Protein AF-W1XLJ5-F1 (afdb_monomer_lite)

Structure (mmCIF, N/CA/C/O backbone):
data_AF-W1XLJ5-F1
#
_entry.id   AF-W1XLJ5-F1
#
loop_
_atom_site.group_PDB
_atom_site.id
_atom_site.type_symbol
_atom_site.label_atom_id
_atom_site.label_alt_id
_atom_site.label_comp_id
_atom_site.label_asym_id
_atom_site.label_entity_id
_atom_site.label_seq_id
_atom_site.pdbx_PDB_ins_code
_atom_site.Cartn_x
_atom_site.Cartn_y
_atom_site.Cartn_z
_atom_site.occupancy
_atom_site.B_iso_or_equiv
_atom_site.auth_seq_id
_atom_site.auth_comp_id
_atom_site.auth_asym_id
_atom_site.auth_atom_id
_atom_site.pdbx_PDB_model_num
ATOM 1 N N . SER A 1 1 ? 1.965 9.881 17.113 1.00 90.94 1 SER A N 1
ATOM 2 C CA . SER A 1 1 ? 3.059 8.875 17.169 1.00 90.94 1 SER A CA 1
ATOM 3 C C . SER A 1 1 ? 2.744 7.697 16.242 1.00 90.94 1 SER A C 1
ATOM 5 O O . SER A 1 1 ? 1.600 7.581 15.811 1.00 90.94 1 SER A O 1
ATOM 7 N N . ARG A 1 2 ? 3.704 6.796 15.948 1.00 92.25 2 ARG A N 1
ATOM 8 C CA . ARG A 1 2 ? 3.430 5.558 15.177 1.00 92.25 2 ARG A CA 1
ATOM 9 C C . ARG A 1 2 ? 2.298 4.742 15.813 1.00 92.25 2 ARG A C 1
ATOM 11 O O . ARG A 1 2 ? 1.397 4.317 15.107 1.00 92.25 2 ARG A O 1
ATOM 18 N N . GLN A 1 3 ? 2.308 4.597 17.139 1.00 93.94 3 GLN A N 1
ATOM 19 C CA . GLN A 1 3 ? 1.282 3.866 17.892 1.00 93.94 3 GLN A CA 1
ATOM 20 C C . GLN A 1 3 ? -0.127 4.432 17.660 1.00 93.94 3 GLN A C 1
ATOM 22 O O . GLN A 1 3 ? -1.063 3.684 17.401 1.00 93.94 3 GLN A O 1
ATOM 27 N N . GLN A 1 4 ? -0.263 5.760 17.687 1.00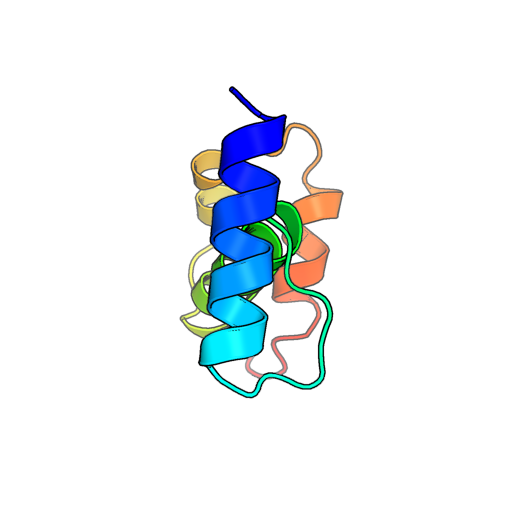 95.75 4 GLN A N 1
ATOM 28 C CA . GLN A 1 4 ? -1.542 6.431 17.466 1.00 95.75 4 GLN A CA 1
ATOM 29 C C . GLN A 1 4 ? -2.059 6.218 16.040 1.00 95.75 4 GLN A C 1
ATOM 31 O O . GLN A 1 4 ? -3.244 5.974 15.856 1.00 95.75 4 GLN A O 1
ATOM 36 N N . PHE A 1 5 ? -1.177 6.250 15.035 1.00 94.38 5 PHE A N 1
ATOM 37 C CA . PHE A 1 5 ? -1.577 5.964 13.656 1.00 94.38 5 PHE A CA 1
ATOM 38 C C . PHE A 1 5 ? -2.065 4.517 13.495 1.00 94.38 5 PHE A C 1
ATOM 40 O O . PHE A 1 5 ? -3.093 4.289 12.869 1.00 94.38 5 PHE A O 1
ATOM 47 N N . TYR A 1 6 ? -1.388 3.548 14.122 1.00 95.44 6 TYR A N 1
ATOM 48 C CA . TYR A 1 6 ? -1.857 2.156 14.160 1.00 95.44 6 TYR A CA 1
ATOM 49 C C . TYR A 1 6 ? -3.248 2.042 14.790 1.00 95.44 6 TYR A C 1
ATOM 51 O O . TYR A 1 6 ? -4.119 1.394 14.217 1.00 95.44 6 TYR A O 1
ATOM 59 N N . HIS A 1 7 ? -3.465 2.704 15.929 1.00 95.12 7 HIS A N 1
ATOM 60 C CA . HIS A 1 7 ? -4.754 2.682 16.613 1.00 95.12 7 HIS A CA 1
ATOM 61 C C . HIS A 1 7 ? -5.872 3.289 15.757 1.00 95.12 7 HIS A C 1
ATOM 63 O O . HIS A 1 7 ? -6.920 2.674 15.607 1.00 95.12 7 HIS A O 1
ATOM 69 N N . ILE A 1 8 ? -5.629 4.445 15.126 1.00 95.69 8 ILE A N 1
ATOM 70 C CA . ILE A 1 8 ? -6.605 5.092 14.236 1.00 95.69 8 ILE A CA 1
ATOM 71 C C . ILE A 1 8 ? -7.000 4.152 13.092 1.00 95.69 8 ILE A C 1
ATOM 73 O O . ILE A 1 8 ? -8.190 3.968 12.843 1.00 95.69 8 ILE A O 1
ATOM 77 N N . ILE A 1 9 ? -6.026 3.538 12.413 1.00 95.44 9 ILE A N 1
ATOM 78 C CA . ILE A 1 9 ? -6.300 2.631 11.289 1.00 95.44 9 ILE A CA 1
ATOM 79 C C . ILE A 1 9 ? -7.057 1.374 11.740 1.00 95.44 9 ILE A C 1
ATOM 81 O O . ILE A 1 9 ? -8.035 1.001 11.096 1.00 95.44 9 ILE A O 1
ATOM 85 N N . SER A 1 10 ? -6.654 0.760 12.853 1.00 93.94 10 SER A N 1
ATOM 86 C CA . SER A 1 10 ? -7.315 -0.436 13.392 1.00 93.94 10 SER A CA 1
ATOM 87 C C . SER A 1 10 ? -8.772 -0.156 13.778 1.00 93.94 10 SER A C 1
ATOM 89 O O . SER A 1 10 ? -9.677 -0.850 13.314 1.00 93.94 10 SER A O 1
ATOM 91 N N . THR A 1 11 ? -9.023 0.925 14.526 1.00 94.75 11 THR A N 1
ATOM 92 C CA . THR A 1 11 ? -10.380 1.346 14.906 1.00 94.75 11 THR A CA 1
ATOM 93 C C . THR A 1 11 ? -11.229 1.679 13.679 1.00 94.75 11 THR A C 1
ATOM 95 O O . THR A 1 11 ? -12.400 1.315 13.615 1.00 94.75 11 THR A O 1
ATOM 98 N N . SER A 1 12 ? -10.636 2.318 12.666 1.00 95.50 12 SER A N 1
ATOM 99 C CA . SER A 1 12 ? -11.331 2.621 11.408 1.00 95.50 12 SER A CA 1
ATOM 100 C C . SER A 1 12 ? -11.739 1.346 10.663 1.00 95.50 12 SER A C 1
ATOM 102 O O . SER A 1 12 ? -12.841 1.288 10.125 1.00 95.50 12 SER A O 1
ATOM 104 N N . GLY A 1 13 ? -10.890 0.312 10.671 1.00 94.69 13 GLY A N 1
ATOM 105 C CA . GLY A 1 13 ? -11.211 -1.002 10.108 1.00 94.69 13 GLY A CA 1
ATOM 106 C C . GLY A 1 13 ? -12.377 -1.690 10.816 1.00 94.69 13 GLY A C 1
ATOM 107 O O . GLY A 1 13 ? -13.284 -2.187 10.149 1.00 94.69 13 GLY A O 1
ATOM 108 N N . GLY A 1 14 ? -12.397 -1.634 12.152 1.00 94.44 14 GLY A N 1
ATOM 109 C CA . GLY A 1 14 ? -13.515 -2.134 12.956 1.00 94.44 14 GLY A CA 1
ATOM 110 C C . GLY A 1 14 ? -14.825 -1.397 12.663 1.00 94.44 14 GLY A C 1
ATOM 111 O O . GLY A 1 14 ? -15.851 -2.031 12.431 1.00 94.44 14 GLY A O 1
ATOM 112 N N . ASN A 1 15 ? -14.781 -0.064 12.571 1.00 95.56 15 ASN A N 1
ATOM 113 C CA . ASN A 1 15 ? -15.951 0.758 12.237 1.00 95.56 15 ASN A CA 1
ATOM 114 C C . ASN A 1 15 ? -16.472 0.508 10.813 1.00 95.56 15 ASN A C 1
ATOM 116 O O . ASN A 1 15 ? -17.668 0.634 10.565 1.00 95.56 15 ASN A O 1
ATOM 120 N N . ALA A 1 16 ? -15.586 0.152 9.880 1.00 95.31 16 ALA A N 1
ATOM 121 C CA . ALA A 1 16 ? -15.944 -0.212 8.512 1.00 95.31 16 ALA A CA 1
ATOM 122 C C . ALA A 1 16 ? -16.499 -1.647 8.387 1.00 95.31 16 ALA A C 1
ATOM 124 O O . ALA A 1 16 ? -16.861 -2.058 7.286 1.00 95.31 16 ALA A O 1
ATOM 125 N N . GLY A 1 17 ? -16.549 -2.420 9.480 1.00 95.25 17 GLY A N 1
ATOM 126 C CA . GLY A 1 17 ? -17.028 -3.804 9.475 1.00 95.25 17 GLY A CA 1
ATOM 127 C C . GLY A 1 17 ? -16.111 -4.772 8.724 1.00 95.25 17 GLY A C 1
ATOM 128 O O . GLY A 1 17 ? -16.556 -5.831 8.283 1.00 95.25 17 GLY A O 1
ATOM 129 N N . LEU A 1 18 ? -14.836 -4.418 8.544 1.00 92.81 18 LEU A N 1
ATOM 130 C CA . LEU A 1 18 ? -13.884 -5.262 7.832 1.00 92.81 18 LEU A CA 1
ATOM 131 C C . LEU A 1 18 ? -13.460 -6.420 8.741 1.00 92.81 18 LEU A C 1
ATOM 133 O O . LEU A 1 18 ? -12.972 -6.212 9.846 1.00 92.81 18 LEU A O 1
ATOM 137 N N . SER A 1 19 ? -13.612 -7.655 8.260 1.00 90.12 19 SER A N 1
ATOM 138 C CA . SER A 1 19 ? -13.245 -8.872 9.009 1.00 90.12 19 SER A CA 1
ATOM 139 C C . SER A 1 19 ? -11.729 -9.092 9.135 1.00 90.12 19 SER A C 1
ATOM 141 O O . SER A 1 19 ? -11.291 -10.109 9.664 1.00 90.12 19 SER A O 1
ATOM 143 N N . LEU A 1 20 ? -10.928 -8.167 8.604 1.00 87.81 20 LEU A N 1
ATOM 144 C CA . LEU A 1 20 ? -9.473 -8.228 8.530 1.00 87.81 20 LEU A CA 1
ATOM 145 C C . LEU A 1 20 ? -8.868 -7.265 9.554 1.00 87.81 20 LEU A C 1
ATOM 147 O O . LEU A 1 20 ? -9.345 -6.141 9.712 1.00 87.81 20 LEU A O 1
ATOM 151 N N . GLU A 1 21 ? -7.769 -7.663 10.191 1.00 87.88 21 GLU A N 1
ATOM 152 C CA . GLU A 1 21 ? -7.000 -6.753 11.039 1.00 87.88 21 GLU A CA 1
ATOM 153 C C . GLU A 1 21 ? -6.234 -5.743 10.169 1.00 87.88 21 GLU A C 1
ATOM 155 O O . GLU A 1 21 ? -5.235 -6.070 9.527 1.00 87.88 21 GLU A O 1
ATOM 160 N N . ILE A 1 22 ? -6.710 -4.495 10.128 1.00 93.12 22 ILE A N 1
ATOM 161 C CA . ILE A 1 22 ? -6.100 -3.449 9.300 1.00 93.12 22 ILE A CA 1
ATOM 162 C C . ILE A 1 22 ? -5.020 -2.717 10.080 1.00 93.12 22 ILE A C 1
ATOM 164 O O . ILE A 1 22 ? -5.251 -2.162 11.154 1.00 93.12 22 ILE A O 1
ATOM 168 N N . HIS A 1 23 ? -3.847 -2.616 9.465 1.00 93.62 23 HIS A N 1
ATOM 169 C CA . HIS A 1 23 ? -2.742 -1.806 9.953 1.00 93.62 23 HIS A CA 1
ATOM 170 C C . HIS A 1 23 ? -2.091 -1.012 8.806 1.00 93.62 23 HIS A C 1
ATOM 172 O O . HIS A 1 23 ? -2.227 -1.381 7.636 1.00 93.62 23 HIS A O 1
ATOM 178 N N . PRO A 1 24 ? -1.305 0.044 9.093 1.00 94.56 24 PRO A N 1
ATOM 179 C CA . PRO A 1 24 ? -0.697 0.913 8.078 1.00 94.56 24 PRO A CA 1
ATOM 180 C C . PRO A 1 24 ? 0.010 0.204 6.914 1.00 94.56 24 PRO A C 1
ATOM 182 O O . PRO A 1 24 ? -0.074 0.643 5.771 1.00 94.56 24 PRO A O 1
ATOM 185 N N . HIS A 1 25 ? 0.700 -0.910 7.183 1.00 93.31 25 HIS A N 1
ATOM 186 C CA . HIS A 1 25 ? 1.397 -1.657 6.133 1.00 93.31 25 HIS A CA 1
ATOM 187 C C . HIS A 1 25 ? 0.445 -2.344 5.133 1.00 93.31 25 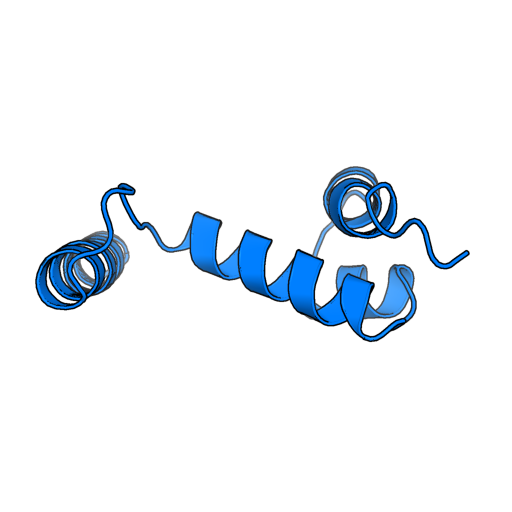HIS A C 1
ATOM 189 O O . HIS A 1 25 ? 0.781 -2.436 3.956 1.00 93.31 25 HIS A O 1
ATOM 195 N N . MET A 1 26 ? -0.768 -2.732 5.550 1.00 93.62 26 MET A N 1
ATOM 196 C CA . MET A 1 26 ? -1.781 -3.277 4.640 1.00 93.62 26 MET A CA 1
ATOM 197 C C . MET A 1 26 ? -2.237 -2.228 3.632 1.00 93.62 26 MET A C 1
ATOM 199 O O . MET A 1 26 ? -2.319 -2.523 2.449 1.00 93.62 26 MET A O 1
ATOM 203 N N . LEU A 1 27 ? -2.442 -0.982 4.070 1.00 93.56 27 LEU A N 1
ATOM 204 C CA . LEU A 1 27 ? -2.814 0.116 3.171 1.00 93.56 27 LEU A CA 1
ATOM 205 C C . LEU A 1 27 ? -1.742 0.360 2.103 1.00 93.56 27 LEU A C 1
ATOM 207 O O . LEU A 1 27 ? -2.059 0.614 0.943 1.00 93.56 27 LEU A O 1
ATOM 211 N N . ARG A 1 28 ? -0.464 0.224 2.475 1.00 95.00 28 ARG A N 1
ATOM 212 C CA . ARG A 1 28 ? 0.654 0.312 1.531 1.00 95.00 28 ARG A CA 1
ATOM 213 C C . ARG A 1 28 ? 0.636 -0.828 0.511 1.00 95.00 28 ARG A C 1
ATOM 215 O O . ARG A 1 28 ? 0.894 -0.574 -0.663 1.00 95.00 28 ARG A O 1
ATOM 222 N N . HIS A 1 29 ? 0.318 -2.052 0.934 1.00 93.88 29 HIS A N 1
ATOM 223 C CA . HIS A 1 29 ? 0.132 -3.168 0.007 1.00 93.88 29 HIS A CA 1
ATOM 224 C C . HIS A 1 29 ? -1.043 -2.924 -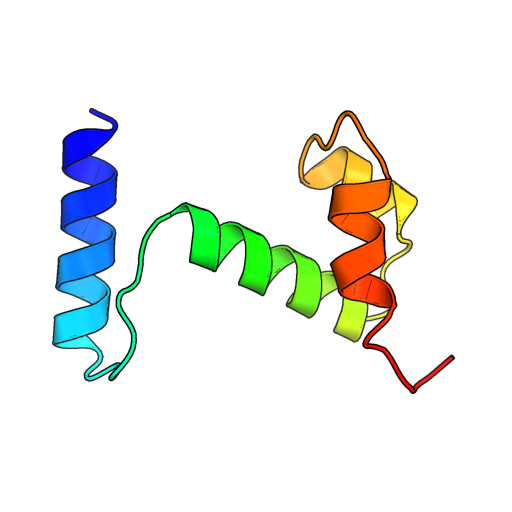0.935 1.00 93.88 29 HIS A C 1
ATOM 226 O O . HIS A 1 29 ? -0.863 -3.013 -2.146 1.00 93.88 29 HIS A O 1
ATOM 232 N N . SER A 1 30 ? -2.206 -2.542 -0.404 1.00 93.38 30 SER A N 1
ATOM 233 C CA . SER A 1 30 ? -3.392 -2.233 -1.208 1.00 93.38 30 SER A CA 1
ATOM 234 C C . SER A 1 30 ? -3.111 -1.143 -2.241 1.00 93.38 30 SER A C 1
ATOM 236 O O . SER A 1 30 ? -3.512 -1.280 -3.391 1.00 93.38 30 SER A O 1
ATOM 238 N N . CYS A 1 31 ? -2.363 -0.099 -1.870 1.00 95.12 31 CYS A N 1
ATOM 239 C CA . CYS A 1 31 ? -1.914 0.938 -2.799 1.00 95.12 31 CYS A CA 1
ATOM 240 C C . CYS A 1 31 ? -1.016 0.370 -3.912 1.00 95.12 31 CYS A C 1
ATOM 242 O O . CYS A 1 31 ? -1.253 0.643 -5.086 1.00 95.12 31 CYS A O 1
ATOM 244 N N . GLY A 1 32 ? -0.028 -0.461 -3.565 1.00 95.06 32 GLY A N 1
ATOM 245 C CA . GLY A 1 32 ? 0.850 -1.106 -4.543 1.00 95.06 32 GLY A CA 1
ATOM 246 C C . GLY A 1 32 ? 0.100 -1.996 -5.538 1.00 95.06 3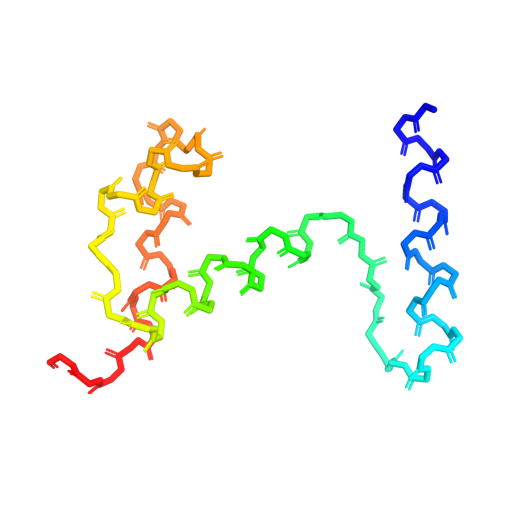2 GLY A C 1
ATOM 247 O O . GLY A 1 32 ? 0.307 -1.864 -6.744 1.00 95.06 32 GLY A O 1
ATOM 248 N N . PHE A 1 33 ? -0.811 -2.843 -5.049 1.00 94.12 33 PHE A N 1
ATOM 249 C CA . PHE A 1 33 ? -1.675 -3.672 -5.897 1.00 94.12 33 PHE A CA 1
ATOM 250 C C . PHE A 1 33 ? -2.624 -2.829 -6.757 1.00 94.12 33 PHE A C 1
ATOM 252 O O . PHE A 1 33 ? -2.791 -3.121 -7.936 1.00 94.12 33 PHE A O 1
ATOM 259 N N . ALA A 1 34 ? -3.212 -1.760 -6.211 1.00 93.94 34 ALA A N 1
ATOM 260 C CA . ALA A 1 34 ? -4.092 -0.873 -6.971 1.00 93.94 34 ALA A CA 1
ATOM 261 C C . ALA A 1 34 ? -3.356 -0.202 -8.142 1.00 93.94 34 ALA A C 1
ATOM 263 O O . ALA A 1 34 ? -3.861 -0.214 -9.262 1.00 93.94 34 ALA A O 1
ATOM 264 N N . LEU A 1 35 ? -2.146 0.321 -7.913 1.00 94.00 35 LEU A N 1
ATOM 265 C CA . LEU A 1 35 ? -1.323 0.915 -8.972 1.00 94.00 35 LEU A CA 1
ATOM 266 C C . LEU A 1 35 ? -0.908 -0.123 -10.025 1.00 94.00 35 LEU A C 1
ATOM 268 O O . LEU A 1 35 ? -0.939 0.166 -11.220 1.00 94.00 35 LEU A O 1
ATOM 272 N N . ALA A 1 36 ? -0.562 -1.339 -9.599 1.00 93.38 36 ALA A N 1
ATOM 273 C CA . ALA A 1 36 ? -0.234 -2.432 -10.511 1.00 93.38 36 ALA A CA 1
ATOM 274 C C . ALA A 1 36 ? -1.434 -2.835 -11.387 1.00 93.38 36 ALA A C 1
ATOM 276 O O . ALA A 1 36 ? -1.275 -2.993 -12.597 1.00 93.38 36 ALA A O 1
ATOM 277 N N . ASN A 1 37 ? -2.633 -2.930 -10.802 1.00 91.31 37 ASN A N 1
ATOM 278 C CA . ASN A 1 37 ? -3.877 -3.228 -11.522 1.00 91.31 37 ASN A CA 1
ATOM 279 C C . ASN A 1 37 ? -4.259 -2.127 -12.522 1.00 91.31 37 ASN A C 1
ATOM 281 O O . ASN A 1 37 ? -4.861 -2.413 -13.551 1.00 91.31 37 ASN A O 1
ATOM 285 N N . MET A 1 38 ? -3.884 -0.873 -12.253 1.00 92.69 38 MET A N 1
ATOM 286 C CA . MET A 1 38 ? -4.029 0.241 -13.202 1.00 92.69 38 MET A CA 1
ATOM 287 C C . MET A 1 38 ? -2.999 0.197 -14.346 1.00 92.69 38 MET A C 1
ATOM 289 O O . MET A 1 38 ? -2.992 1.084 -15.196 1.00 92.69 38 MET A O 1
ATOM 293 N N . GLY A 1 39 ? -2.112 -0.804 -14.376 1.00 90.94 39 GLY A N 1
ATOM 294 C CA . GLY A 1 39 ? -1.085 -0.950 -15.407 1.00 90.94 39 GLY A CA 1
ATOM 295 C C . GLY A 1 39 ? 0.094 0.012 -15.253 1.00 90.94 39 GLY A C 1
ATOM 296 O O . GLY A 1 39 ? 0.876 0.164 -16.191 1.00 90.94 39 GLY A O 1
ATOM 297 N N . ILE A 1 40 ? 0.244 0.658 -14.091 1.00 93.62 40 ILE A N 1
ATOM 298 C CA . ILE A 1 40 ? 1.367 1.564 -13.838 1.00 93.62 40 ILE A CA 1
ATOM 299 C C . ILE A 1 40 ? 2.679 0.776 -13.858 1.00 93.62 40 ILE A C 1
ATOM 301 O O . ILE A 1 40 ? 2.772 -0.350 -13.358 1.00 93.62 40 ILE A O 1
ATOM 305 N N . ASP A 1 41 ? 3.710 1.383 -14.444 1.00 93.44 41 ASP A N 1
ATOM 306 C CA . ASP A 1 41 ? 5.028 0.772 -14.538 1.00 93.44 41 ASP A CA 1
ATOM 307 C C . ASP A 1 41 ? 5.592 0.395 -13.156 1.00 93.44 41 ASP A C 1
ATOM 309 O O . ASP A 1 41 ? 5.514 1.147 -12.181 1.00 93.44 41 ASP A O 1
ATOM 313 N N . THR A 1 42 ? 6.205 -0.788 -13.075 1.00 93.06 42 THR A N 1
ATOM 314 C CA . THR A 1 42 ? 6.683 -1.354 -11.805 1.00 93.06 42 THR A CA 1
ATOM 315 C C . THR A 1 42 ? 7.788 -0.507 -11.171 1.00 93.06 42 THR A C 1
ATOM 317 O O . THR 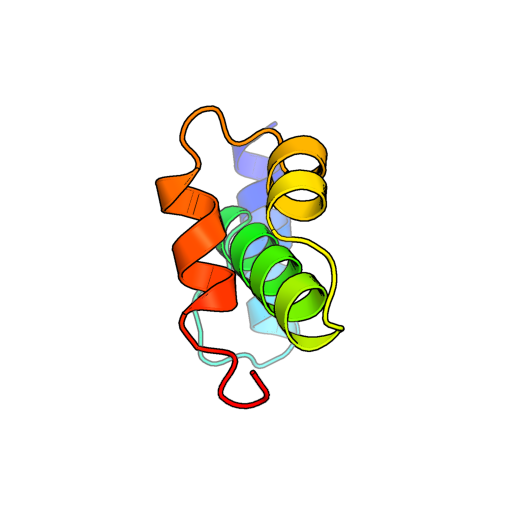A 1 42 ? 7.863 -0.440 -9.943 1.00 93.06 42 THR A O 1
ATOM 320 N N . ARG A 1 43 ? 8.641 0.155 -11.966 1.00 93.69 43 ARG A N 1
ATOM 321 C CA . ARG A 1 43 ? 9.687 1.043 -11.435 1.00 93.69 43 ARG A CA 1
ATOM 322 C C . ARG A 1 43 ? 9.084 2.332 -10.895 1.00 93.69 43 ARG A C 1
ATOM 324 O O . ARG A 1 43 ? 9.471 2.745 -9.809 1.00 93.69 43 ARG A O 1
ATOM 331 N N . LEU A 1 44 ? 8.065 2.884 -11.552 1.00 95.62 44 LEU A N 1
ATOM 332 C CA . LEU A 1 44 ? 7.341 4.045 -11.021 1.00 95.62 44 LEU A CA 1
ATOM 333 C C . LEU A 1 44 ? 6.661 3.736 -9.680 1.00 95.62 44 LEU A C 1
ATOM 335 O O . LEU A 1 44 ? 6.755 4.529 -8.744 1.00 95.62 44 LEU A O 1
ATOM 339 N N . ILE A 1 45 ? 6.039 2.560 -9.540 1.00 94.88 45 ILE A N 1
ATOM 340 C CA . ILE A 1 45 ? 5.461 2.123 -8.255 1.00 94.88 45 ILE A CA 1
ATOM 341 C C . ILE A 1 45 ? 6.563 1.947 -7.198 1.00 94.88 45 ILE A C 1
ATOM 343 O O . ILE A 1 45 ? 6.375 2.308 -6.034 1.00 94.88 45 ILE A O 1
ATOM 347 N N . GLN A 1 46 ? 7.717 1.392 -7.582 1.00 95.94 46 GLN A N 1
ATOM 348 C CA . GLN A 1 46 ? 8.855 1.197 -6.683 1.00 95.94 46 GLN A CA 1
ATOM 349 C C . GLN A 1 46 ? 9.361 2.531 -6.129 1.00 95.94 46 GLN A C 1
ATOM 351 O O . GLN A 1 46 ? 9.548 2.641 -4.914 1.00 95.94 46 GLN A O 1
ATOM 356 N N . ASP A 1 47 ? 9.545 3.515 -7.005 1.00 96.44 47 ASP A N 1
ATOM 357 C CA . ASP A 1 47 ? 10.031 4.845 -6.650 1.00 96.44 47 ASP A CA 1
ATOM 358 C C . ASP A 1 47 ? 9.003 5.584 -5.788 1.00 96.44 47 ASP A C 1
ATOM 360 O O . ASP A 1 47 ? 9.353 6.105 -4.730 1.00 96.44 47 ASP A O 1
ATOM 364 N N . TYR A 1 48 ? 7.719 5.528 -6.162 1.00 95.81 48 TYR A N 1
ATOM 365 C CA . TYR A 1 48 ? 6.627 6.147 -5.406 1.00 95.81 48 TYR A CA 1
ATOM 366 C C . TYR A 1 48 ? 6.507 5.599 -3.980 1.00 95.81 48 TYR A C 1
ATOM 368 O O . TYR A 1 48 ? 6.354 6.351 -3.017 1.00 95.81 48 TYR A O 1
ATOM 376 N N . LEU A 1 49 ? 6.602 4.278 -3.819 1.00 95.12 49 LEU A N 1
ATOM 377 C CA . LEU A 1 49 ? 6.550 3.662 -2.498 1.00 95.12 49 LEU A CA 1
ATOM 378 C C . LEU A 1 49 ? 7.890 3.803 -1.755 1.00 95.12 49 LEU A C 1
ATOM 380 O O . LEU A 1 49 ? 7.923 3.670 -0.531 1.00 95.12 49 LEU A O 1
ATOM 384 N N . GLY A 1 50 ? 8.999 4.077 -2.440 1.00 95.38 50 GLY A N 1
ATOM 385 C CA . GLY A 1 50 ? 10.332 4.135 -1.837 1.00 95.38 50 GLY A CA 1
ATOM 386 C C . GLY A 1 50 ? 10.880 2.748 -1.485 1.00 95.38 50 GLY A C 1
ATOM 387 O O . GLY A 1 50 ? 11.489 2.547 -0.431 1.00 95.38 50 GLY A O 1
ATOM 388 N N . HIS A 1 51 ? 10.616 1.743 -2.323 1.00 95.75 51 HIS A N 1
ATOM 389 C CA . HIS A 1 51 ? 11.166 0.400 -2.139 1.00 95.75 51 HIS A CA 1
ATOM 390 C C . HIS A 1 51 ? 12.622 0.329 -2.597 1.00 95.75 51 HIS A C 1
ATOM 392 O O . HIS A 1 51 ? 12.928 0.358 -3.786 1.00 95.75 51 HIS A O 1
ATOM 398 N N . ARG A 1 52 ? 13.532 0.124 -1.639 1.00 94.44 52 ARG A N 1
ATOM 399 C CA . ARG A 1 52 ? 14.954 -0.098 -1.937 1.00 94.44 52 ARG A CA 1
ATOM 400 C C . ARG A 1 52 ? 15.194 -1.375 -2.750 1.00 94.44 52 ARG A C 1
ATOM 402 O O . ARG A 1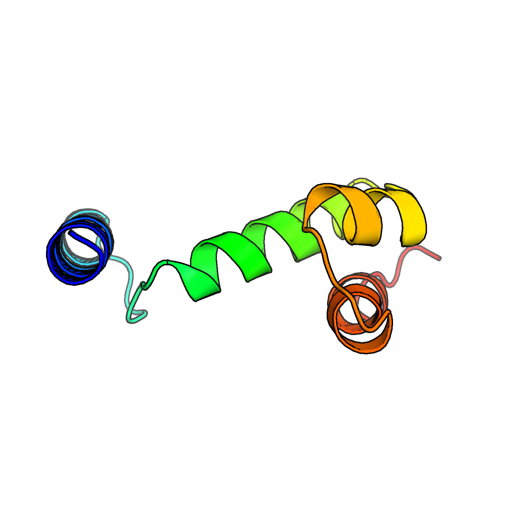 52 ? 16.092 -1.409 -3.582 1.00 94.44 52 ARG A O 1
ATOM 409 N N . ASN A 1 53 ? 14.417 -2.428 -2.494 1.00 92.62 53 ASN A N 1
ATOM 410 C CA . ASN A 1 53 ? 14.510 -3.697 -3.209 1.00 92.62 53 ASN A CA 1
ATOM 411 C C . ASN A 1 53 ? 13.277 -3.891 -4.095 1.00 92.62 53 ASN A C 1
ATOM 413 O O . ASN A 1 53 ? 12.158 -3.996 -3.590 1.00 92.62 53 ASN A O 1
ATOM 417 N N . ILE A 1 54 ? 13.501 -4.004 -5.405 1.00 91.00 54 ILE A N 1
ATOM 418 C CA . ILE A 1 54 ? 12.448 -4.185 -6.409 1.00 91.00 54 ILE A CA 1
ATOM 419 C C . ILE A 1 54 ? 11.579 -5.421 -6.156 1.00 91.00 54 ILE A C 1
ATOM 421 O O . ILE A 1 54 ? 10.400 -5.418 -6.504 1.00 91.00 54 ILE A O 1
ATOM 425 N N . ARG A 1 55 ? 12.114 -6.448 -5.477 1.00 90.62 55 ARG A N 1
ATOM 426 C CA . ARG A 1 55 ? 11.354 -7.649 -5.105 1.00 90.62 55 ARG A CA 1
ATOM 427 C C . ARG A 1 55 ? 10.060 -7.300 -4.375 1.00 90.62 55 ARG A C 1
ATOM 429 O O . ARG A 1 55 ? 9.056 -7.933 -4.648 1.00 90.62 55 ARG A O 1
ATOM 436 N N . HIS A 1 56 ? 10.056 -6.273 -3.519 1.00 89.81 56 HIS A N 1
ATOM 437 C CA . HIS A 1 56 ? 8.868 -5.867 -2.757 1.00 89.81 56 HIS A CA 1
ATOM 438 C C . HIS A 1 56 ? 7.761 -5.283 -3.647 1.00 89.81 56 HIS A C 1
ATOM 440 O O . HIS A 1 56 ? 6.593 -5.350 -3.284 1.00 89.81 56 HIS A O 1
ATOM 446 N N . THR A 1 57 ? 8.122 -4.708 -4.797 1.00 92.00 57 THR A N 1
ATOM 447 C CA . THR A 1 57 ? 7.168 -4.137 -5.756 1.00 92.00 57 THR A CA 1
ATOM 448 C C . THR A 1 57 ? 6.706 -5.164 -6.784 1.00 92.00 57 THR A C 1
ATOM 450 O O . THR A 1 57 ? 5.544 -5.151 -7.170 1.00 92.00 57 THR A O 1
ATOM 453 N N . VAL A 1 58 ? 7.586 -6.082 -7.200 1.00 90.56 58 VAL A N 1
ATOM 454 C CA . VAL A 1 58 ? 7.260 -7.134 -8.184 1.00 90.56 58 VAL A CA 1
ATOM 455 C C . VAL A 1 58 ? 6.136 -8.050 -7.695 1.00 90.56 58 VAL A C 1
ATOM 457 O O . VAL A 1 58 ? 5.340 -8.513 -8.503 1.00 90.56 58 VAL A O 1
ATOM 460 N N . TRP A 1 59 ? 5.997 -8.253 -6.380 1.00 86.50 59 TRP A N 1
ATOM 461 C CA . TRP A 1 59 ? 4.842 -8.966 -5.817 1.00 86.50 59 TRP A CA 1
ATOM 462 C C . TRP A 1 59 ? 3.498 -8.356 -6.232 1.00 86.50 59 TRP A C 1
ATOM 464 O O . TRP A 1 59 ? 2.548 -9.103 -6.440 1.00 86.50 59 TRP A O 1
ATOM 474 N N . TYR A 1 60 ? 3.416 -7.031 -6.401 1.00 86.88 60 TYR A N 1
ATOM 475 C CA . TYR A 1 60 ? 2.178 -6.368 -6.817 1.00 86.88 60 TYR A CA 1
ATOM 476 C C . TYR A 1 60 ? 1.826 -6.623 -8.278 1.00 86.88 60 TYR A C 1
ATOM 478 O O . TYR A 1 60 ? 0.654 -6.620 -8.636 1.00 86.88 60 TYR A O 1
ATOM 486 N N . THR A 1 61 ? 2.831 -6.837 -9.124 1.00 81.44 61 THR A N 1
ATOM 487 C CA . THR A 1 61 ? 2.650 -6.990 -10.569 1.00 81.44 61 THR A CA 1
ATOM 488 C C . THR A 1 61 ? 2.627 -8.447 -11.016 1.00 81.44 61 THR A C 1
ATOM 490 O O . THR A 1 61 ? 2.111 -8.729 -12.093 1.00 81.44 61 THR A O 1
ATOM 493 N N . ALA A 1 62 ? 3.091 -9.381 -10.178 1.00 75.62 62 ALA A N 1
ATOM 494 C CA . ALA A 1 62 ? 3.016 -10.822 -10.430 1.00 75.62 62 ALA A CA 1
ATOM 495 C C . ALA A 1 62 ? 1.572 -11.355 -10.491 1.00 75.62 62 ALA A C 1
ATOM 497 O O . ALA A 1 62 ? 1.311 -12.347 -11.161 1.00 75.62 62 ALA A O 1
ATOM 498 N N . SER A 1 63 ? 0.632 -10.700 -9.803 1.00 62.03 63 SER A N 1
ATOM 499 C CA . SER A 1 63 ? -0.793 -11.068 -9.797 1.00 62.03 63 SER A CA 1
ATOM 500 C C . SER A 1 63 ? -1.580 -10.477 -10.973 1.00 62.03 63 SER A C 1
ATOM 502 O O . SER A 1 63 ? -2.753 -10.804 -11.147 1.00 62.03 63 SER A O 1
ATOM 504 N N . ASN A 1 64 ? -0.969 -9.588 -11.763 1.00 60.09 64 ASN A N 1
ATOM 505 C CA . ASN A 1 64 ? -1.650 -8.889 -12.843 1.00 60.09 64 ASN A CA 1
ATOM 506 C C . ASN A 1 64 ? -1.680 -9.771 -14.101 1.00 60.09 64 ASN A C 1
ATOM 508 O O . ASN A 1 64 ? -0.798 -9.686 -14.952 1.00 60.09 64 ASN A O 1
ATOM 512 N N . ALA A 1 65 ? -2.703 -10.622 -14.206 1.00 53.66 65 ALA A N 1
ATOM 513 C CA . ALA A 1 65 ? -2.918 -11.556 -15.319 1.00 53.66 65 ALA A CA 1
ATOM 514 C C . ALA A 1 65 ? -3.204 -10.881 -16.681 1.00 53.66 65 ALA A C 1
ATOM 516 O O . ALA A 1 65 ? -3.345 -11.570 -17.685 1.00 53.66 65 ALA A O 1
ATOM 517 N N . GLY A 1 66 ? -3.312 -9.548 -16.727 1.00 56.50 66 GLY A N 1
ATOM 518 C CA . GLY A 1 66 ? -3.549 -8.764 -17.945 1.00 56.50 66 GLY A CA 1
ATOM 519 C C . GLY A 1 66 ? -2.286 -8.358 -18.713 1.00 56.50 66 GLY A C 1
ATOM 520 O O . GLY A 1 66 ? -2.327 -7.358 -19.429 1.00 56.50 66 GLY A O 1
ATOM 521 N N . ARG A 1 67 ? -1.165 -9.063 -18.529 1.00 50.03 67 ARG A N 1
ATOM 522 C CA . ARG A 1 67 ? 0.074 -8.878 -19.301 1.00 50.03 67 ARG A CA 1
ATOM 523 C C . ARG A 1 67 ? 0.365 -10.097 -20.157 1.00 50.03 67 ARG A C 1
ATOM 525 O O . ARG A 1 67 ? 0.132 -11.216 -19.655 1.00 50.03 67 ARG A O 1
#

InterPro domains:
  IPR002104 Integrase, catalytic domain [PF00589] (1-65)
  IPR002104 Integrase, catalytic domain [PS51898] (1-67)
  IPR011010 DNA breaking-rejoining enzyme, catalytic core [SSF56349] (1-63)
  IPR013762 Integrase-like, catalytic domain superfamily [G3DSA:1.10.443.10] (1-67)

Secondary structure (DSSP, 8-state):
-HHHHHHHHHHHHHHTT-SS---HHHHHHHHHHHHHHTT--HHHHHHHHT-SSTHHHHHHHHT-TT-

pLDDT: mean 90.21, std 10.23, range [50.03, 96.44]

Organism: NCBI:txid408170

Sequence (67 aa):
SRQQFYHIISTSGGNAGLSLEIHPHMLRHSCGFALANMGIDTRLIQDYLGHRNIRHTVWYTASNAGR

Radius of gyration: 13.84 Å; chains: 1; bounding box: 32×20×37 Å

Foldseek 3Di:
DQVVQQVVQQVVCVVVVPPDRDGPVVVLLVVLLVCLLVVHDLVVNCVVSVPPDSVVSVVSNVPNPVD